Protein AF-A0A8T2PBI9-F1 (afdb_monomer)

Solvent-accessible surface area (backbone atoms only — not comparable to full-atom values): 5594 Å² total; per-residue (Å²): 109,70,65,61,52,51,51,52,52,60,73,27,55,99,43,92,52,35,65,56,54,52,50,53,56,56,55,61,71,68,55,63,97,40,90,79,56,37,59,54,55,53,51,54,52,49,51,52,50,45,56,65,74,60,36,91,81,80,55,80,72,71,85,84,60,85,66,78,85,83,72,85,56,72,79,64,57,79,71,58,76,77,78,81,77,130

Sequence (86 aa):
MNEVYHLLSNMVRDTGSENYFLSILQHLLLIRNDYYIRPQYYKVIEECVSQVVLHRSGMDPDFGYRERLDVDFTLLVGSQDSLILD

Nearest PDB structures (foldseek):
  3o4x-assembly1_A  TM=9.721E-01  e=6.919E-07  Mus musculus
  3o4x-assembly2_B  TM=9.716E-01  e=9.921E-07  Mus musculus
  3obv-assembly2_D  TM=9.448E-01  e=5.990E-07  Mus musculus
  2bnx-assembly1_A  TM=9.106E-01  e=1.766E-06  Mus musculus
  2bnx-assembly1_B  TM=7.099E-01  e=4.509E-06  Mus musculus

pLDDT: mean 81.0, std 17.41, range [42.34, 97.69]

Secondary structure (DSSP, 8-state):
-HHHHHHHHHHHTTSTTHHHHHHHHHHHHTS---TTHHHHHHHHHHHHHHHHHS-TTSSPP-TT--S------HHHHTTTTTSS--

Radius of gyration: 16.14 Å; Cα contacts (8 Å, |Δi|>4): 18; chains: 1; bounding box: 41×27×41 Å

InterPro domains:
  IPR010472 Formin, FH3 domain [PF06367] (2-71)
  IPR016024 Armadillo-type fold [SSF48371] (2-74)
  IPR051412 Formin Homology Diaphanous subfamily [PTHR45691] (2-78)

Foldseek 3Di:
DVVVVVVVCVVCPPHPCNVVVVVVVVVLVVQDPDPPCNVVVVVQVVQVVCCQVVPVVPDHPPPVDPDDPPRDCVVVVVPPVVPPPD

Mean predicted aligned error: 8.75 Å

Structure (mmCIF, N/CA/C/O backbone):
data_AF-A0A8T2PBI9-F1
#
_entry.id   AF-A0A8T2PBI9-F1
#
loop_
_atom_site.group_PDB
_atom_site.id
_atom_site.type_symbol
_atom_site.label_atom_id
_atom_site.label_alt_id
_atom_site.label_comp_id
_atom_site.label_asym_id
_atom_site.label_entity_id
_atom_site.label_seq_id
_atom_site.pdbx_PDB_ins_code
_atom_site.Cartn_x
_atom_site.Cartn_y
_atom_site.Cartn_z
_atom_site.occupancy
_atom_site.B_iso_or_equiv
_atom_site.auth_seq_id
_atom_site.auth_comp_id
_atom_site.auth_asym_id
_atom_site.auth_atom_id
_atom_site.pdbx_PDB_model_num
ATOM 1 N N . MET A 1 1 ? 10.749 2.033 7.803 1.00 70.19 1 MET A N 1
ATOM 2 C CA . MET A 1 1 ? 9.788 1.164 7.080 1.00 70.19 1 MET A CA 1
ATOM 3 C C . MET A 1 1 ? 9.081 0.188 8.008 1.00 70.19 1 MET A C 1
ATOM 5 O O . MET A 1 1 ? 7.860 0.223 8.042 1.00 70.19 1 MET A O 1
ATOM 9 N N . ASN A 1 2 ? 9.807 -0.624 8.785 1.00 90.25 2 ASN A N 1
ATOM 10 C CA . ASN A 1 2 ? 9.188 -1.632 9.659 1.00 90.25 2 ASN A CA 1
ATOM 11 C C . ASN A 1 2 ? 8.173 -1.043 10.654 1.00 90.25 2 ASN A C 1
ATOM 13 O O . ASN A 1 2 ? 7.115 -1.623 10.841 1.00 90.25 2 ASN A O 1
ATOM 17 N N . GLU A 1 3 ? 8.436 0.135 11.226 1.00 95.38 3 GLU A N 1
ATOM 18 C CA . GLU A 1 3 ? 7.502 0.797 12.153 1.00 95.38 3 GLU A CA 1
ATOM 19 C C . GLU A 1 3 ? 6.141 1.123 11.519 1.00 95.38 3 GLU A C 1
ATOM 21 O O . GLU A 1 3 ? 5.108 0.8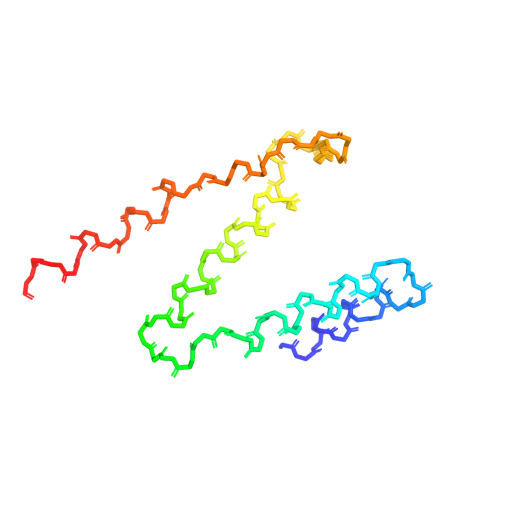18 12.106 1.00 95.38 3 GLU A O 1
ATOM 26 N N . VAL A 1 4 ? 6.128 1.672 10.297 1.00 95.19 4 VAL A N 1
ATOM 27 C CA . VAL A 1 4 ? 4.889 1.998 9.564 1.00 95.19 4 VAL A CA 1
ATOM 28 C C . VAL A 1 4 ? 4.099 0.729 9.255 1.00 95.19 4 VAL A C 1
ATOM 30 O O . VAL A 1 4 ? 2.889 0.688 9.461 1.00 95.19 4 VAL A O 1
ATOM 33 N N . TYR A 1 5 ? 4.791 -0.325 8.815 1.00 94.94 5 TYR A N 1
ATOM 34 C CA . TYR A 1 5 ? 4.171 -1.625 8.574 1.00 94.94 5 TYR A CA 1
ATOM 35 C C . TYR A 1 5 ? 3.567 -2.213 9.853 1.00 94.94 5 TYR A C 1
ATOM 37 O O . TYR A 1 5 ? 2.423 -2.656 9.837 1.00 94.94 5 TYR A O 1
ATOM 45 N N . HIS A 1 6 ? 4.297 -2.189 10.971 1.00 96.06 6 HIS A N 1
ATOM 46 C CA . HIS A 1 6 ? 3.794 -2.698 12.247 1.00 96.06 6 HIS A CA 1
ATOM 47 C C . HIS A 1 6 ? 2.590 -1.905 12.748 1.00 96.06 6 HIS A C 1
ATOM 49 O O . HIS A 1 6 ? 1.627 -2.500 13.225 1.00 96.06 6 HIS A O 1
ATOM 55 N N . LEU A 1 7 ? 2.616 -0.579 12.612 1.00 97.25 7 LEU A N 1
ATOM 56 C CA . LEU A 1 7 ? 1.496 0.272 12.988 1.00 97.25 7 LEU A CA 1
ATOM 57 C C . LEU A 1 7 ? 0.256 -0.038 12.135 1.00 97.25 7 LEU A C 1
ATOM 59 O O . LEU A 1 7 ? -0.803 -0.301 12.697 1.00 97.25 7 LEU A O 1
ATOM 63 N N . LEU A 1 8 ? 0.394 -0.106 10.806 1.00 95.88 8 LEU A N 1
ATOM 64 C CA . LEU A 1 8 ? -0.699 -0.486 9.898 1.00 95.88 8 LEU A CA 1
ATOM 65 C C . LEU A 1 8 ? -1.230 -1.891 10.192 1.00 95.88 8 LEU A C 1
ATOM 67 O O . LEU A 1 8 ? -2.437 -2.068 10.324 1.00 95.88 8 LEU A O 1
ATOM 71 N N . SER A 1 9 ? -0.337 -2.868 10.361 1.00 95.81 9 SER A N 1
ATOM 72 C CA . SER A 1 9 ? -0.701 -4.247 10.692 1.00 95.81 9 SER A CA 1
ATOM 73 C C . SER A 1 9 ? -1.482 -4.321 12.001 1.00 95.81 9 SER A C 1
ATOM 75 O O . SER A 1 9 ? -2.452 -5.064 12.074 1.00 95.81 9 SER A O 1
ATOM 77 N N . ASN A 1 10 ? -1.099 -3.544 13.018 1.00 97.44 10 ASN A N 1
ATOM 78 C CA . ASN A 1 10 ? -1.818 -3.501 14.288 1.00 97.44 10 ASN A CA 1
ATOM 79 C C . ASN A 1 10 ? -3.188 -2.820 14.168 1.00 97.44 10 ASN A C 1
ATOM 81 O O . ASN A 1 10 ? -4.106 -3.229 14.869 1.00 97.44 10 ASN A O 1
ATOM 85 N N . MET A 1 11 ? -3.340 -1.809 13.305 1.00 97.31 11 MET A N 1
ATOM 86 C CA . MET A 1 11 ? -4.626 -1.129 13.089 1.00 97.31 11 MET A CA 1
ATOM 87 C C . MET A 1 11 ? -5.651 -2.003 12.360 1.00 97.31 11 MET A C 1
ATOM 89 O O . MET A 1 11 ? -6.843 -1.866 12.615 1.00 97.31 11 MET A O 1
ATOM 93 N N . VAL A 1 12 ? -5.209 -2.877 11.448 1.00 97.69 12 VAL A N 1
ATOM 94 C CA . VAL A 1 12 ? -6.121 -3.750 10.686 1.00 97.69 12 VAL A CA 1
ATOM 95 C C . VAL A 1 12 ? -6.376 -5.099 11.355 1.00 97.69 12 VAL A C 1
ATOM 97 O O . VAL A 1 12 ? -7.352 -5.755 10.996 1.00 97.69 12 VAL A O 1
ATOM 100 N N . ARG A 1 13 ? -5.525 -5.517 12.300 1.00 96.88 13 ARG A N 1
ATOM 101 C CA . ARG A 1 13 ? -5.633 -6.808 12.991 1.00 96.88 13 ARG A CA 1
ATOM 102 C C . ARG A 1 13 ? -6.984 -6.956 13.692 1.00 96.88 13 ARG A C 1
ATOM 104 O O . ARG A 1 13 ? -7.437 -6.024 14.350 1.00 96.88 13 ARG A O 1
ATOM 111 N N . ASP A 1 14 ? -7.589 -8.134 13.575 1.00 96.19 14 ASP A N 1
ATOM 112 C CA . ASP A 1 14 ? -8.886 -8.489 14.163 1.00 96.19 14 ASP A CA 1
ATOM 113 C C . ASP A 1 14 ? -10.060 -7.635 13.633 1.00 96.19 14 ASP A C 1
ATOM 115 O O . ASP A 1 14 ? -11.126 -7.561 14.248 1.00 96.19 14 ASP A O 1
ATOM 119 N N . THR A 1 15 ? -9.894 -6.998 12.466 1.00 97.62 15 THR A N 1
ATOM 120 C CA . THR A 1 15 ? -10.949 -6.236 11.779 1.00 97.62 15 THR A CA 1
ATOM 121 C C . THR A 1 15 ? -11.306 -6.866 10.432 1.00 97.62 15 THR A C 1
ATOM 123 O O . THR A 1 15 ? -10.540 -7.639 9.855 1.00 97.62 15 THR A O 1
ATOM 126 N N . GLY A 1 16 ? -12.446 -6.472 9.854 1.00 95.31 16 GLY A N 1
ATOM 127 C CA . GLY A 1 16 ? -12.817 -6.879 8.492 1.00 95.31 16 GLY A CA 1
ATOM 128 C C . GLY A 1 16 ? -11.814 -6.448 7.407 1.00 95.31 16 GLY A C 1
ATOM 129 O O . GLY A 1 16 ? -11.830 -7.008 6.313 1.00 95.31 16 GLY A O 1
ATOM 130 N N . SER A 1 17 ? -10.924 -5.495 7.708 1.00 96.62 17 SER A N 1
ATOM 131 C CA . SER A 1 17 ? -9.912 -4.960 6.790 1.00 96.62 17 SER A CA 1
ATOM 132 C C . SER A 1 17 ? -8.677 -5.857 6.639 1.00 96.62 17 SER A C 1
ATOM 134 O O . SER A 1 17 ? -7.940 -5.715 5.663 1.00 96.62 17 SER A O 1
ATOM 136 N N . GLU A 1 18 ? -8.445 -6.793 7.565 1.00 97.00 18 GLU A N 1
ATOM 137 C CA . GLU A 1 18 ? -7.217 -7.600 7.628 1.00 97.00 18 GLU A CA 1
ATOM 138 C C . GLU A 1 18 ? -6.980 -8.419 6.349 1.00 97.00 18 GLU A C 1
ATOM 140 O O . GLU A 1 18 ? -5.896 -8.380 5.762 1.00 97.00 18 GLU A O 1
ATOM 145 N N . ASN A 1 19 ? -8.024 -9.090 5.853 1.00 95.69 19 ASN A N 1
ATOM 146 C CA . ASN A 1 19 ? -7.946 -9.897 4.632 1.00 95.69 19 ASN A CA 1
ATOM 147 C C . ASN A 1 19 ? -7.691 -9.046 3.380 1.00 95.69 19 ASN A C 1
ATOM 149 O O . ASN A 1 19 ? -6.986 -9.484 2.468 1.00 95.69 19 ASN A O 1
ATOM 153 N N . TYR A 1 20 ? -8.230 -7.824 3.332 1.00 96.38 20 TYR A N 1
ATOM 154 C CA . TYR A 1 20 ? -7.981 -6.902 2.224 1.00 96.38 20 TYR A CA 1
ATOM 155 C C . TYR A 1 20 ? -6.535 -6.405 2.240 1.00 96.38 20 TYR A C 1
ATOM 157 O O . TYR A 1 20 ? -5.884 -6.418 1.197 1.00 96.38 20 TYR A O 1
ATOM 165 N N . PHE A 1 21 ? -5.997 -6.049 3.412 1.00 96.75 21 PHE A N 1
ATOM 166 C CA . PHE A 1 21 ? -4.594 -5.652 3.548 1.00 96.75 21 PHE A CA 1
ATOM 167 C C . PHE A 1 21 ? -3.640 -6.783 3.133 1.00 96.75 21 PHE A C 1
ATOM 169 O O . PHE A 1 21 ? -2.728 -6.554 2.338 1.00 96.75 21 PHE A O 1
ATOM 176 N N . LEU A 1 22 ? -3.890 -8.019 3.582 1.00 96.56 22 LEU A N 1
ATOM 177 C CA . LEU A 1 22 ? -3.107 -9.188 3.169 1.00 96.56 22 LEU A CA 1
ATOM 178 C C . LEU A 1 22 ? -3.176 -9.419 1.654 1.00 96.56 22 LEU A C 1
ATOM 180 O O . LEU A 1 22 ? -2.143 -9.629 1.016 1.00 96.56 22 LEU A O 1
ATOM 184 N N . SER A 1 23 ? -4.375 -9.348 1.074 1.00 97.69 23 SER A N 1
ATOM 185 C CA . SER A 1 23 ? -4.574 -9.490 -0.369 1.00 97.69 23 SER A CA 1
ATOM 186 C C . SER A 1 23 ? -3.783 -8.434 -1.146 1.00 97.69 23 SER A C 1
ATOM 188 O O . SER A 1 23 ? -3.076 -8.780 -2.090 1.00 97.69 23 SER A O 1
ATOM 190 N N . ILE A 1 24 ? -3.801 -7.163 -0.723 1.00 97.19 24 ILE A N 1
ATOM 191 C CA . ILE A 1 24 ? -3.006 -6.093 -1.352 1.00 97.19 24 ILE A CA 1
ATOM 192 C C . ILE A 1 24 ? -1.517 -6.464 -1.369 1.00 97.19 24 ILE A C 1
ATOM 194 O O . ILE A 1 24 ? -0.892 -6.429 -2.428 1.00 97.19 24 ILE A O 1
ATOM 198 N N . LEU A 1 25 ? -0.953 -6.889 -0.233 1.00 96.75 25 LEU A N 1
ATOM 199 C CA . LEU A 1 25 ? 0.457 -7.292 -0.152 1.00 96.75 25 LEU A CA 1
ATOM 200 C C . LEU A 1 25 ? 0.776 -8.480 -1.070 1.00 96.75 25 LEU A C 1
ATOM 202 O O . LEU A 1 25 ? 1.814 -8.480 -1.731 1.00 96.75 25 LEU A O 1
ATOM 206 N N . GLN A 1 26 ? -0.118 -9.466 -1.154 1.00 97.25 26 GLN A N 1
ATOM 207 C CA . GLN A 1 26 ? 0.034 -10.609 -2.058 1.00 97.25 26 GLN A CA 1
ATOM 208 C C . GLN A 1 26 ? 0.061 -10.176 -3.530 1.00 97.25 26 GLN A C 1
ATOM 210 O O . GLN A 1 26 ? 0.896 -10.665 -4.286 1.00 97.25 26 GLN A O 1
ATOM 215 N N . HIS A 1 27 ? -0.777 -9.219 -3.937 1.00 96.25 27 HIS A N 1
ATOM 216 C CA . HIS A 1 27 ? -0.743 -8.677 -5.300 1.00 96.25 27 HIS A CA 1
ATOM 217 C C . HIS A 1 27 ? 0.568 -7.934 -5.591 1.00 96.25 27 HIS A C 1
ATOM 219 O O . HIS A 1 27 ? 1.111 -8.066 -6.688 1.00 96.25 27 HIS A O 1
ATOM 225 N N . LEU A 1 28 ? 1.136 -7.219 -4.611 1.00 97.06 28 LEU A N 1
ATOM 226 C CA . LEU A 1 28 ? 2.445 -6.570 -4.769 1.00 97.06 28 LEU A CA 1
ATOM 227 C C . LEU A 1 28 ? 3.579 -7.579 -5.024 1.00 97.06 28 LEU A C 1
ATOM 229 O O . LEU A 1 28 ? 4.538 -7.247 -5.720 1.00 97.06 28 LEU A O 1
ATOM 233 N N . LEU A 1 29 ? 3.473 -8.814 -4.515 1.00 96.50 29 LEU A N 1
ATOM 234 C CA . LEU A 1 29 ? 4.440 -9.886 -4.799 1.00 96.50 29 LEU A CA 1
ATOM 235 C C . LEU A 1 29 ? 4.390 -10.365 -6.259 1.00 96.50 29 LEU A C 1
ATOM 237 O O . LEU A 1 29 ? 5.381 -10.906 -6.746 1.00 96.50 29 LEU A O 1
ATOM 241 N N . LEU A 1 30 ? 3.268 -10.161 -6.958 1.00 96.19 30 LEU A N 1
ATOM 242 C CA . LEU A 1 30 ? 3.083 -10.550 -8.361 1.00 96.19 30 LEU A CA 1
ATOM 243 C C . LEU A 1 30 ? 3.616 -9.504 -9.352 1.00 96.19 30 LEU A C 1
ATOM 245 O O . LEU A 1 30 ? 3.649 -9.764 -10.557 1.00 96.19 30 LEU A O 1
ATOM 249 N N . ILE A 1 31 ? 4.044 -8.329 -8.874 1.00 95.25 31 ILE A N 1
ATOM 250 C CA . ILE A 1 31 ? 4.660 -7.307 -9.726 1.00 95.25 31 ILE A CA 1
ATOM 251 C C . ILE A 1 31 ? 5.925 -7.882 -10.364 1.00 95.25 31 ILE A C 1
ATOM 253 O O . ILE A 1 31 ? 6.798 -8.436 -9.690 1.00 95.25 31 ILE A O 1
ATOM 257 N N . ARG A 1 32 ? 6.046 -7.704 -11.685 1.00 94.56 32 ARG A N 1
ATOM 258 C CA . ARG A 1 32 ? 7.179 -8.205 -12.464 1.00 94.56 32 ARG A CA 1
ATOM 259 C C . ARG A 1 32 ? 8.509 -7.726 -11.875 1.00 94.56 32 ARG A C 1
ATOM 261 O O . ARG A 1 32 ? 8.714 -6.530 -11.673 1.00 94.56 32 ARG A O 1
ATOM 268 N N . ASN A 1 33 ? 9.438 -8.660 -11.669 1.00 94.88 33 ASN A N 1
ATOM 269 C CA . ASN A 1 33 ? 10.776 -8.370 -11.155 1.00 94.88 33 ASN A CA 1
ATOM 270 C C . ASN A 1 33 ? 11.724 -7.855 -12.256 1.00 94.88 33 ASN A C 1
ATOM 272 O O . ASN A 1 33 ? 12.710 -8.502 -12.594 1.00 94.88 33 ASN A O 1
ATOM 276 N N . ASP A 1 34 ? 11.386 -6.707 -12.837 1.00 95.31 34 ASP A N 1
ATOM 277 C CA . ASP A 1 34 ? 12.180 -6.009 -13.848 1.00 95.31 34 ASP A CA 1
ATOM 278 C C . ASP A 1 34 ? 12.670 -4.666 -13.291 1.00 95.31 34 ASP A C 1
ATOM 280 O O . ASP A 1 34 ? 11.879 -3.919 -12.715 1.00 95.31 34 ASP A O 1
ATOM 284 N N . TYR A 1 35 ? 13.958 -4.353 -13.450 1.00 94.00 35 TYR A N 1
ATOM 285 C CA . TYR A 1 35 ? 14.580 -3.182 -12.819 1.00 94.00 35 TYR A CA 1
ATOM 286 C C . TYR A 1 35 ? 13.945 -1.846 -13.239 1.00 94.00 35 TYR A C 1
ATOM 288 O O . TYR A 1 35 ? 13.765 -0.967 -12.398 1.00 94.00 35 TYR A O 1
ATOM 296 N N . TYR A 1 36 ? 13.564 -1.698 -14.510 1.00 90.56 36 TYR A N 1
ATOM 297 C CA . TYR A 1 36 ? 13.045 -0.438 -15.049 1.00 90.56 36 TYR A CA 1
ATOM 298 C C . TYR A 1 36 ? 11.530 -0.324 -14.917 1.00 90.56 36 TYR A C 1
ATOM 300 O O . TYR A 1 36 ? 10.993 0.764 -14.707 1.00 90.56 36 TYR A O 1
ATOM 308 N N . ILE A 1 37 ? 10.825 -1.448 -15.019 1.00 88.12 37 ILE A N 1
ATOM 309 C CA . ILE A 1 37 ? 9.364 -1.466 -15.066 1.00 88.12 37 ILE A CA 1
ATOM 310 C C . ILE A 1 37 ? 8.755 -1.609 -13.670 1.00 88.12 37 ILE A C 1
ATOM 312 O O . ILE A 1 37 ? 7.678 -1.070 -13.415 1.00 88.12 37 ILE A O 1
ATOM 316 N N . ARG A 1 38 ? 9.437 -2.272 -12.729 1.00 93.12 38 ARG A N 1
ATOM 317 C CA . ARG A 1 38 ? 8.950 -2.420 -11.350 1.00 93.12 38 ARG A CA 1
ATOM 318 C C . ARG A 1 38 ? 8.681 -1.070 -10.667 1.00 93.12 38 ARG A C 1
ATOM 320 O O . ARG A 1 38 ? 7.599 -0.942 -10.099 1.00 93.12 38 ARG A O 1
ATOM 327 N N . PRO A 1 39 ? 9.552 -0.043 -10.758 1.00 93.81 39 PRO A N 1
ATOM 328 C CA . PRO A 1 39 ? 9.243 1.285 -10.225 1.00 93.81 39 PRO A CA 1
ATOM 329 C C . PRO A 1 39 ? 7.979 1.913 -10.830 1.00 93.81 39 PRO A C 1
ATOM 331 O O . PRO A 1 39 ? 7.228 2.565 -10.112 1.00 93.81 39 PRO A O 1
ATOM 334 N N . GLN A 1 40 ? 7.699 1.676 -12.117 1.00 89.75 40 GLN A N 1
ATOM 335 C CA . GLN A 1 40 ? 6.505 2.210 -12.784 1.00 89.75 40 GLN A CA 1
ATOM 336 C C . GLN A 1 40 ? 5.218 1.591 -12.223 1.00 89.75 40 GLN A C 1
ATOM 338 O O . GLN A 1 40 ? 4.256 2.313 -11.980 1.00 89.75 40 GLN A O 1
ATOM 343 N N . TYR A 1 41 ? 5.215 0.283 -11.931 1.00 94.25 41 TYR A N 1
ATOM 344 C CA . TYR A 1 41 ? 4.089 -0.359 -11.240 1.00 94.25 41 TYR A CA 1
ATOM 345 C C . TYR A 1 41 ? 3.824 0.276 -9.871 1.00 94.25 41 TYR A C 1
ATOM 347 O O . TYR A 1 41 ? 2.681 0.607 -9.567 1.00 94.25 41 TYR A O 1
ATOM 355 N N . TYR A 1 42 ? 4.867 0.483 -9.058 1.00 95.38 42 TYR A N 1
ATOM 356 C CA . TYR A 1 42 ? 4.700 1.118 -7.747 1.00 95.38 42 TYR A CA 1
ATOM 357 C C . TYR A 1 42 ? 4.263 2.584 -7.852 1.00 95.38 42 TYR A C 1
ATOM 359 O O . TYR A 1 42 ? 3.466 3.006 -7.024 1.00 95.38 42 TYR A O 1
ATOM 367 N N . LYS A 1 43 ? 4.709 3.331 -8.875 1.00 91.25 43 LYS A N 1
ATOM 368 C CA . LYS A 1 43 ? 4.253 4.709 -9.137 1.00 91.25 43 LYS A CA 1
ATOM 369 C C . LYS A 1 43 ? 2.748 4.758 -9.417 1.00 91.25 43 LYS A C 1
ATOM 371 O O . LYS A 1 43 ? 2.041 5.559 -8.824 1.00 91.25 43 LYS A O 1
ATOM 376 N N . VAL A 1 44 ? 2.258 3.872 -10.285 1.00 89.50 44 VAL A N 1
ATOM 377 C CA . VAL A 1 44 ? 0.823 3.754 -10.597 1.00 89.50 44 VAL A CA 1
ATOM 378 C C . VAL A 1 44 ? 0.023 3.391 -9.344 1.00 89.50 44 VAL A C 1
ATOM 380 O O . VAL A 1 44 ? -0.997 4.009 -9.067 1.00 89.50 44 VAL A O 1
ATOM 383 N N 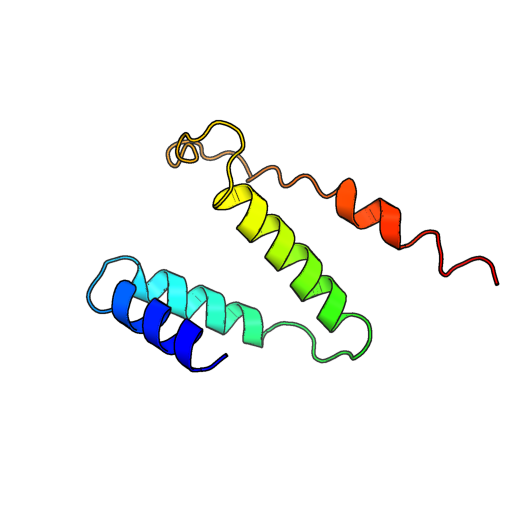. ILE A 1 45 ? 0.486 2.400 -8.575 1.00 93.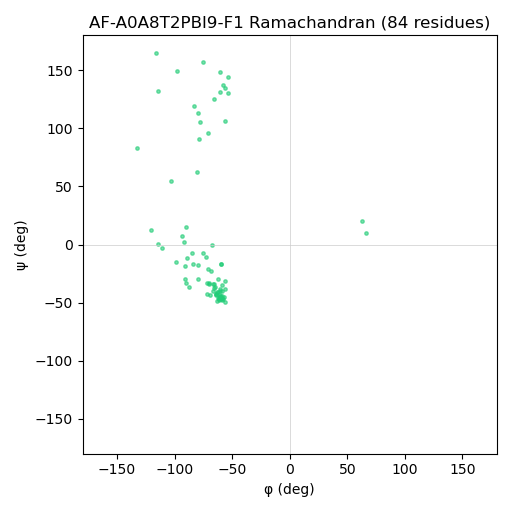06 45 ILE A N 1
ATOM 384 C CA . ILE A 1 45 ? -0.199 1.943 -7.358 1.00 93.06 45 ILE A CA 1
ATOM 385 C C . ILE A 1 45 ? -0.242 3.043 -6.293 1.00 93.06 45 ILE A C 1
ATOM 387 O O . ILE A 1 45 ? -1.275 3.213 -5.650 1.00 93.06 45 ILE A O 1
ATOM 391 N N . GLU A 1 46 ? 0.855 3.774 -6.096 1.00 93.38 46 GLU A N 1
ATOM 392 C CA . GLU A 1 46 ? 0.922 4.874 -5.133 1.00 93.38 46 GLU A CA 1
ATOM 393 C C . GLU A 1 46 ? -0.060 5.990 -5.498 1.00 93.38 46 GLU A C 1
ATOM 395 O O . GLU A 1 46 ? -0.852 6.379 -4.645 1.00 93.38 46 GLU A O 1
ATOM 400 N N . GLU A 1 47 ? -0.115 6.396 -6.768 1.00 86.94 47 GLU A N 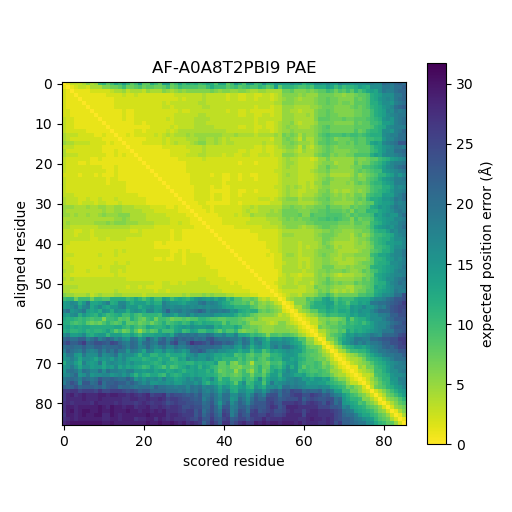1
ATOM 401 C CA . GLU A 1 47 ? -1.077 7.394 -7.246 1.00 86.94 47 GLU A CA 1
ATOM 402 C C . GLU A 1 47 ? -2.530 6.925 -7.037 1.00 86.94 47 GLU A C 1
ATOM 404 O O . GLU A 1 47 ? -3.355 7.675 -6.517 1.00 86.94 47 GLU A O 1
ATOM 409 N N . CYS A 1 48 ? -2.843 5.657 -7.342 1.00 86.88 48 CYS A N 1
ATOM 410 C CA . CYS A 1 48 ? -4.165 5.081 -7.067 1.00 86.88 48 CYS A CA 1
ATOM 411 C C . CYS A 1 48 ? -4.531 5.155 -5.574 1.00 86.88 48 CYS A C 1
ATOM 413 O O . CYS A 1 48 ? -5.644 5.545 -5.225 1.00 86.88 48 CYS A O 1
ATOM 415 N N . VAL A 1 49 ? -3.612 4.765 -4.682 1.00 90.69 49 VAL A N 1
ATOM 416 C CA . VAL A 1 49 ? -3.837 4.803 -3.227 1.00 90.69 49 VAL A CA 1
ATOM 417 C C . VAL A 1 49 ? -4.024 6.244 -2.759 1.00 90.69 49 VAL A C 1
ATOM 419 O O . VAL A 1 49 ? -4.939 6.513 -1.982 1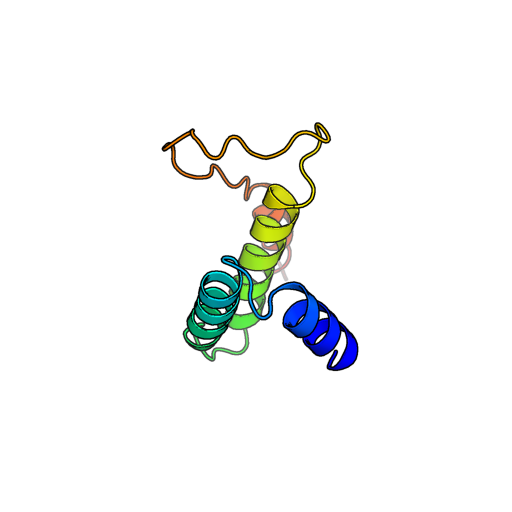.00 90.69 49 VAL A O 1
ATOM 422 N N . SER A 1 50 ? -3.215 7.170 -3.269 1.00 87.12 50 SER A N 1
ATOM 423 C CA . SER A 1 50 ? -3.318 8.597 -2.981 1.00 87.12 50 SER A CA 1
ATOM 424 C C . SER A 1 50 ? -4.673 9.161 -3.411 1.00 87.12 50 SER A C 1
ATOM 426 O O . SER A 1 50 ? -5.317 9.832 -2.612 1.00 87.12 50 SER A O 1
ATOM 428 N N . GLN A 1 51 ? -5.183 8.827 -4.598 1.00 83.06 51 GLN A N 1
ATOM 429 C CA . GLN A 1 51 ? -6.505 9.288 -5.047 1.00 83.06 51 GLN A CA 1
ATOM 430 C C . GLN A 1 51 ? -7.662 8.713 -4.211 1.00 83.06 51 GLN A C 1
ATOM 432 O O . GLN A 1 51 ? -8.623 9.431 -3.933 1.00 83.06 51 GLN A O 1
ATOM 437 N N . VAL A 1 52 ? -7.566 7.449 -3.777 1.00 83.94 52 VAL A N 1
ATOM 438 C CA . VAL A 1 52 ? -8.594 6.796 -2.943 1.00 83.94 52 VAL A CA 1
ATOM 439 C C . VAL A 1 52 ? -8.597 7.336 -1.511 1.00 83.94 52 VAL A C 1
ATOM 441 O O . VAL A 1 52 ? -9.665 7.551 -0.943 1.00 83.94 52 VAL A O 1
ATOM 444 N N . VAL A 1 53 ? -7.419 7.541 -0.914 1.00 87.38 53 VAL A N 1
ATOM 445 C CA . VAL A 1 53 ? -7.279 7.928 0.501 1.00 87.38 53 VAL A CA 1
ATOM 446 C C . VAL A 1 53 ? -7.327 9.447 0.690 1.00 87.38 53 VAL A C 1
ATOM 448 O O . VAL A 1 53 ? -7.883 9.925 1.675 1.00 87.38 53 VAL A O 1
ATOM 451 N N . LEU A 1 54 ? -6.762 10.223 -0.240 1.00 82.50 54 LEU A N 1
ATOM 452 C CA . LEU A 1 54 ? -6.684 11.688 -0.188 1.00 82.50 54 LEU A CA 1
ATOM 453 C C . LEU A 1 54 ? -7.713 12.324 -1.128 1.00 82.50 54 LEU A C 1
ATOM 455 O O . LEU A 1 54 ? -7.380 13.130 -2.003 1.00 82.50 54 LEU A O 1
ATOM 459 N N . HIS A 1 55 ? -8.985 11.965 -0.963 1.00 71.75 55 HIS A N 1
ATOM 460 C CA . HIS A 1 55 ? -10.028 12.529 -1.807 1.00 71.75 55 HIS A CA 1
ATOM 461 C C . HIS A 1 55 ? -10.176 14.045 -1.560 1.00 71.75 55 HIS A C 1
ATOM 463 O O . HIS A 1 55 ? -10.383 14.501 -0.435 1.00 71.75 55 HIS A O 1
ATOM 469 N N . ARG A 1 56 ? -10.079 14.850 -2.632 1.00 64.69 56 ARG A N 1
ATOM 470 C CA . ARG A 1 56 ? -10.032 16.331 -2.583 1.00 64.69 56 ARG A CA 1
ATOM 471 C C . ARG A 1 56 ? -11.256 16.996 -1.943 1.00 64.69 56 ARG A C 1
ATOM 473 O O . ARG A 1 56 ? -11.191 18.174 -1.606 1.00 64.69 56 ARG A O 1
ATOM 480 N N . SER A 1 57 ? -12.364 16.273 -1.802 1.00 66.69 57 SER A N 1
ATOM 481 C CA . SER A 1 57 ? -13.607 16.764 -1.201 1.00 66.69 57 SER A CA 1
ATOM 482 C C . SER A 1 57 ? -13.675 16.562 0.318 1.00 66.69 57 SER A C 1
ATOM 484 O O . SER A 1 57 ? -14.573 17.113 0.951 1.00 66.69 57 SER A O 1
ATOM 486 N N . GLY A 1 58 ? -12.762 15.778 0.909 1.00 64.19 58 GLY A N 1
ATOM 487 C CA . GLY A 1 58 ? -12.837 15.370 2.316 1.00 64.19 58 GLY A CA 1
ATOM 488 C C . GLY A 1 58 ? -14.024 14.452 2.638 1.00 64.19 58 GLY A C 1
ATOM 489 O O . GLY A 1 58 ? -14.303 14.220 3.811 1.00 64.19 58 GLY A O 1
ATOM 490 N N . MET A 1 59 ? -14.731 13.961 1.615 1.00 72.88 59 MET A N 1
ATOM 491 C CA . MET A 1 59 ? -15.779 12.951 1.739 1.00 72.88 59 MET A CA 1
ATOM 492 C C . MET A 1 59 ? -15.207 11.573 1.412 1.00 72.88 59 MET A C 1
ATOM 494 O O . MET A 1 59 ? -14.297 11.460 0.589 1.00 72.88 59 MET A O 1
ATOM 498 N N . ASP A 1 60 ? -15.760 10.534 2.033 1.00 77.31 60 ASP A N 1
ATOM 499 C CA . ASP A 1 60 ? -15.417 9.157 1.690 1.00 77.31 60 ASP A CA 1
ATOM 500 C C . ASP A 1 60 ? -15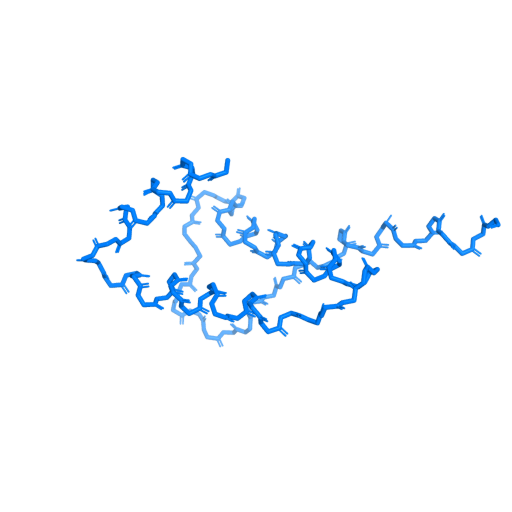.769 8.857 0.218 1.00 77.31 60 ASP A C 1
ATOM 502 O O . ASP A 1 60 ? -16.750 9.404 -0.303 1.00 77.31 60 ASP A O 1
ATOM 506 N N . PRO A 1 61 ? -15.009 7.979 -0.464 1.00 72.94 61 PRO A N 1
ATOM 507 C CA . PRO A 1 61 ? -15.412 7.447 -1.759 1.00 72.94 61 PRO A CA 1
ATOM 508 C C . PRO A 1 61 ? -16.811 6.824 -1.689 1.00 72.94 61 PRO A C 1
ATOM 510 O O . PRO A 1 61 ? -17.169 6.180 -0.701 1.00 72.94 61 PRO A O 1
ATOM 513 N N . ASP A 1 62 ? -17.602 6.961 -2.753 1.00 75.38 62 ASP A N 1
ATOM 514 C CA . ASP A 1 62 ? -18.883 6.259 -2.835 1.00 75.38 62 ASP A CA 1
ATOM 515 C C . ASP A 1 62 ? -18.647 4.751 -3.037 1.00 75.38 62 ASP A C 1
ATOM 517 O O . ASP A 1 62 ? -18.449 4.267 -4.151 1.00 75.38 62 ASP A O 1
ATOM 521 N N . PHE A 1 63 ? -18.668 3.990 -1.940 1.00 73.25 63 PHE A N 1
ATOM 522 C CA . PHE A 1 63 ? -18.483 2.535 -1.942 1.00 73.25 63 PHE A CA 1
ATOM 523 C C . PHE A 1 63 ? -19.692 1.755 -2.494 1.00 73.25 63 PHE A C 1
ATOM 525 O O . PHE A 1 63 ? -19.598 0.543 -2.706 1.00 73.25 63 PHE A O 1
ATOM 532 N N . GLY A 1 64 ? -20.839 2.415 -2.698 1.00 65.31 64 GLY A N 1
ATOM 533 C CA . GLY A 1 64 ? -22.025 1.836 -3.334 1.00 65.31 64 GLY A CA 1
ATOM 534 C C . GLY A 1 64 ? -21.974 1.905 -4.861 1.00 65.31 64 GLY A C 1
ATOM 535 O O . GLY A 1 64 ? -22.701 1.172 -5.543 1.00 65.31 64 GLY A O 1
ATOM 536 N N . TYR A 1 65 ? -21.096 2.750 -5.399 1.00 55.69 65 TYR A N 1
ATOM 537 C CA . TYR A 1 65 ? -20.941 2.975 -6.823 1.00 55.69 65 TYR A CA 1
ATOM 538 C C . TYR A 1 65 ? -20.108 1.851 -7.457 1.00 55.69 65 TYR A C 1
ATOM 540 O O . TYR A 1 65 ? -18.931 1.660 -7.169 1.00 55.69 65 TYR A O 1
ATOM 548 N N . ARG A 1 66 ? -20.748 1.052 -8.318 1.00 55.50 66 ARG A N 1
ATOM 549 C CA . ARG A 1 66 ? -20.145 -0.106 -9.010 1.00 55.50 66 ARG A CA 1
ATOM 550 C C . ARG A 1 66 ? -19.506 0.247 -10.357 1.00 55.50 66 ARG A C 1
ATOM 552 O O . ARG A 1 66 ? -19.266 -0.653 -11.164 1.00 55.50 66 ARG A O 1
ATOM 559 N N . GLU A 1 67 ? -19.278 1.524 -10.644 1.00 55.88 67 GL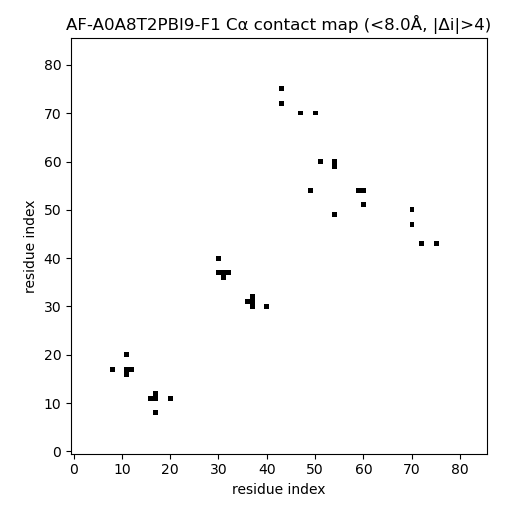U A N 1
ATOM 560 C CA . GLU A 1 67 ? -18.476 1.882 -11.814 1.00 55.88 67 GLU A CA 1
ATOM 561 C C . GLU A 1 67 ? -16.993 1.627 -11.536 1.00 55.88 67 GLU A C 1
ATOM 563 O O . GLU A 1 67 ? -16.551 1.521 -10.391 1.00 55.88 67 GLU A O 1
ATOM 568 N N . ARG A 1 68 ? -16.220 1.443 -12.609 1.00 59.00 68 ARG A N 1
ATOM 569 C CA . ARG A 1 68 ? -14.767 1.301 -12.506 1.00 59.00 68 ARG A CA 1
ATOM 570 C C . ARG A 1 68 ? -14.222 2.537 -11.789 1.00 59.00 68 ARG A C 1
ATOM 572 O O . ARG A 1 68 ? -14.626 3.642 -12.128 1.00 59.00 68 ARG A O 1
ATOM 579 N N . LEU A 1 69 ? -13.317 2.336 -10.831 1.00 61.00 69 LEU A N 1
ATOM 580 C CA . LEU A 1 69 ? -12.550 3.428 -10.237 1.00 61.00 69 LEU A CA 1
ATOM 581 C C . LEU A 1 69 ? -11.831 4.155 -11.387 1.00 61.00 69 LEU A C 1
ATOM 583 O O . LEU A 1 69 ? -10.925 3.579 -11.994 1.00 61.00 69 LEU A O 1
ATOM 587 N N . ASP A 1 70 ? -12.296 5.351 -11.743 1.00 62.78 70 ASP A N 1
ATOM 588 C CA . ASP A 1 70 ? -11.685 6.163 -12.794 1.00 62.78 70 ASP A CA 1
ATOM 589 C C . ASP A 1 70 ? -10.448 6.831 -12.199 1.00 62.78 70 ASP A C 1
ATOM 591 O O . ASP A 1 70 ? -10.532 7.861 -11.532 1.00 62.78 70 ASP A O 1
ATOM 595 N N . VAL A 1 71 ? -9.309 6.150 -12.322 1.00 64.00 71 VAL A N 1
ATOM 596 C CA . VAL A 1 71 ? -8.030 6.671 -11.843 1.00 64.00 71 VAL A CA 1
ATOM 597 C C . VAL A 1 71 ? -7.463 7.588 -1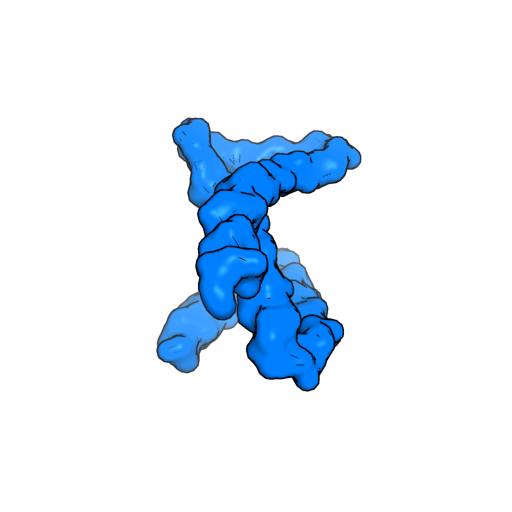2.911 1.00 64.00 71 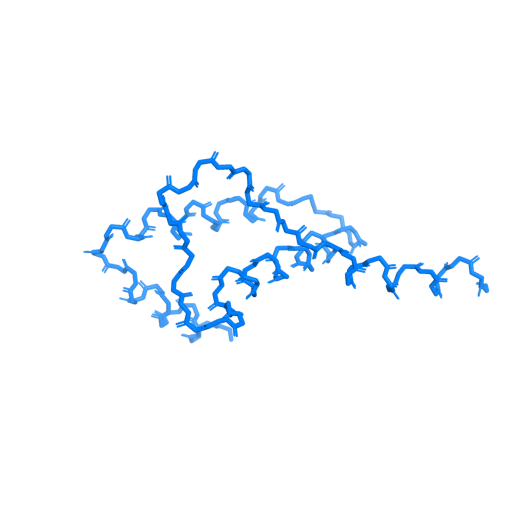VAL A C 1
ATOM 599 O O . VAL A 1 71 ? -7.171 7.152 -14.028 1.00 64.00 71 VAL A O 1
ATOM 602 N N . ASP A 1 72 ? -7.263 8.853 -12.554 1.00 65.75 72 ASP A N 1
ATOM 603 C CA . ASP A 1 72 ? -6.664 9.819 -13.462 1.00 65.75 72 ASP A CA 1
ATOM 604 C C . ASP A 1 72 ? -5.145 9.607 -13.522 1.00 65.75 72 ASP A C 1
ATOM 606 O O . ASP A 1 72 ? -4.405 9.949 -12.598 1.00 65.75 72 ASP A O 1
ATOM 610 N N . PHE A 1 73 ? -4.675 9.030 -14.629 1.00 66.69 73 PHE A N 1
ATOM 611 C CA . PHE A 1 73 ? -3.253 8.819 -14.903 1.00 66.69 73 PHE A CA 1
ATOM 612 C C . PHE A 1 73 ? -2.608 9.945 -15.720 1.00 66.69 73 PHE A C 1
ATOM 614 O O . PHE A 1 73 ? -1.448 9.813 -16.119 1.00 66.69 73 PHE A O 1
ATOM 621 N N . THR A 1 74 ? -3.299 11.060 -15.981 1.00 65.31 74 THR A N 1
ATOM 622 C CA . THR A 1 74 ? -2.730 12.188 -16.746 1.00 65.31 74 THR A CA 1
ATOM 623 C C . THR A 1 74 ? -1.438 12.725 -16.120 1.00 65.31 74 THR A C 1
ATOM 625 O O . THR A 1 74 ? -0.510 13.099 -16.840 1.00 65.31 74 THR A O 1
ATOM 628 N N . LEU A 1 75 ? -1.308 12.652 -14.791 1.00 58.28 75 LEU A N 1
ATOM 629 C CA . LEU A 1 75 ? -0.098 13.018 -14.044 1.00 58.28 75 LEU A CA 1
ATOM 630 C C . LEU A 1 75 ? 1.073 12.034 -14.229 1.00 58.28 75 LEU A C 1
ATOM 632 O O . LEU A 1 75 ? 2.231 12.403 -14.026 1.00 58.28 75 LEU A O 1
ATOM 636 N N . LEU A 1 76 ? 0.812 10.791 -14.645 1.00 58.00 76 LEU A N 1
ATOM 637 C CA . LEU A 1 76 ? 1.861 9.800 -14.902 1.00 58.00 76 LEU A CA 1
ATOM 638 C C . LEU A 1 76 ? 2.534 9.997 -16.265 1.00 58.00 76 LEU A C 1
ATOM 640 O O . LEU A 1 76 ? 3.724 9.693 -16.392 1.00 58.00 76 LEU A O 1
ATOM 644 N N . VAL A 1 77 ? 1.799 10.525 -17.249 1.00 57.19 77 VAL A N 1
ATOM 645 C CA . VAL A 1 77 ? 2.262 10.727 -18.635 1.00 57.19 77 VAL A CA 1
ATOM 646 C C . VAL A 1 77 ? 3.274 11.874 -18.736 1.00 57.19 77 VAL A C 1
ATOM 648 O O . VAL A 1 77 ? 4.247 11.767 -19.476 1.00 57.19 77 VAL A O 1
ATOM 651 N N . GLY A 1 78 ? 3.148 12.914 -17.906 1.00 51.25 78 GLY A N 1
ATOM 652 C CA . GLY A 1 78 ? 4.044 14.080 -17.926 1.00 51.25 78 GLY A CA 1
ATOM 653 C C . GLY A 1 78 ? 5.495 13.830 -17.486 1.00 51.25 78 GLY A C 1
ATOM 654 O O . GLY A 1 78 ? 6.286 14.767 -17.471 1.00 51.25 78 GLY A O 1
ATOM 655 N N . SER A 1 79 ? 5.867 12.602 -17.100 1.00 51.06 79 SER A N 1
ATOM 656 C CA . SER A 1 79 ? 7.244 12.259 -16.694 1.00 51.06 79 SER A CA 1
ATOM 657 C C . SER A 1 79 ? 7.986 11.331 -17.665 1.00 51.06 79 SER A C 1
ATOM 659 O O . SER A 1 79 ? 9.140 11.008 -17.392 1.00 51.06 79 SER A O 1
ATOM 661 N N . GLN A 1 80 ? 7.352 10.849 -18.743 1.00 48.53 80 GLN A N 1
ATOM 662 C CA . GLN A 1 80 ? 8.004 9.943 -19.707 1.00 48.53 80 GLN A CA 1
ATOM 663 C C . GLN A 1 80 ? 8.525 10.640 -20.973 1.00 48.53 80 GLN A C 1
ATOM 665 O O . GLN A 1 80 ? 9.401 10.088 -21.635 1.00 48.53 80 GLN A O 1
ATOM 670 N N . ASP A 1 81 ? 8.102 11.874 -21.256 1.00 47.97 81 ASP A N 1
ATOM 671 C CA . ASP A 1 81 ? 8.561 12.611 -22.445 1.00 47.97 81 ASP A CA 1
ATOM 672 C C . ASP A 1 81 ? 9.996 13.162 -22.327 1.00 47.97 81 ASP A C 1
ATOM 674 O O . ASP A 1 81 ? 10.560 13.645 -23.304 1.00 47.97 81 ASP A O 1
ATOM 678 N N . SER A 1 82 ? 10.633 13.065 -21.155 1.00 49.91 82 SER A N 1
ATOM 679 C CA . SER A 1 82 ? 11.994 13.584 -20.928 1.00 49.91 82 SER A CA 1
ATOM 680 C C . SER A 1 82 ? 13.120 12.572 -21.185 1.00 49.91 82 SER A C 1
ATOM 682 O O . SER A 1 82 ? 14.274 12.899 -20.940 1.00 49.91 82 SER A O 1
ATOM 684 N N . LEU A 1 83 ? 12.817 11.344 -21.626 1.00 51.81 83 LEU A N 1
ATOM 685 C CA . LEU A 1 83 ? 13.826 10.285 -21.834 1.00 51.81 83 LEU A CA 1
ATOM 686 C C . LEU A 1 83 ? 13.895 9.752 -23.278 1.00 51.81 83 LEU A C 1
ATOM 688 O O . LEU A 1 83 ? 14.531 8.728 -23.511 1.00 51.81 83 LEU A O 1
ATOM 692 N N . ILE A 1 84 ? 13.257 10.421 -24.250 1.00 50.62 84 ILE A N 1
ATOM 693 C CA . ILE A 1 84 ? 13.319 10.038 -25.681 1.00 50.62 84 ILE A CA 1
ATOM 694 C C . ILE A 1 84 ? 14.039 11.092 -26.556 1.00 50.62 84 ILE A C 1
ATOM 696 O O . ILE A 1 84 ? 14.248 10.875 -27.746 1.00 50.62 84 ILE A O 1
ATOM 700 N N . LEU A 1 85 ? 14.524 12.194 -25.982 1.00 44.91 85 LEU A N 1
ATOM 701 C CA . LEU A 1 85 ? 15.395 13.152 -26.672 1.00 44.91 85 LEU A CA 1
ATOM 702 C C . LEU A 1 85 ? 16.594 13.484 -25.780 1.00 44.91 85 LEU A C 1
ATOM 704 O O . LEU A 1 85 ? 16.527 14.440 -25.017 1.00 44.91 85 LEU A O 1
ATOM 708 N N . ASP A 1 86 ? 17.610 12.618 -25.821 1.00 42.34 86 ASP A N 1
ATOM 709 C CA . ASP A 1 86 ? 19.056 12.924 -25.817 1.00 42.34 86 ASP A CA 1
ATOM 710 C C . ASP A 1 86 ? 19.877 11.619 -25.878 1.00 42.34 86 ASP A C 1
ATOM 712 O O . ASP A 1 86 ? 19.634 10.707 -25.052 1.00 42.34 86 ASP A O 1
#

Organism: NCBI:txid121402